Protein AF-A0AB73TXD0-F1 (afdb_monomer_lite)

Secondary structure (DSSP, 8-state):
---EEEEEEESSHHHHHHHHHHTT--TTSEEEEE-TTS-EEEEEES--------EEEEEEESSHHHHHHHHHHTT--TTTEEEEE-TTS-EEEEEE-

Foldseek 3Di:
DWAKDWPDKAQAPVRLVVVCVVVVADAQQWDWFADPNRIITIIGTPDADDDDFDKDWDDKAQARVRLRVVCVVVVDDRNQWHWDADPNRIITIIGGD

Structure (mmCIF, N/CA/C/O backbone):
data_AF-A0AB73TXD0-F1
#
_entry.id   AF-A0AB73TXD0-F1
#
loop_
_atom_site.group_PDB
_atom_site.id
_atom_site.type_symbol
_atom_site.label_atom_id
_atom_site.label_alt_id
_atom_site.label_comp_id
_atom_site.label_asym_id
_atom_site.label_entity_id
_atom_site.label_seq_id
_atom_site.pdbx_PDB_ins_code
_atom_site.Cartn_x
_atom_site.Cartn_y
_atom_site.Cartn_z
_atom_site.occupancy
_atom_site.B_iso_or_equiv
_atom_site.auth_seq_id
_atom_site.auth_comp_id
_atom_site.auth_asym_id
_atom_site.auth_atom_id
_atom_site.pdbx_PDB_model_num
ATOM 1 N N . MET A 1 1 ? -1.413 -10.965 16.861 1.00 46.31 1 MET A N 1
ATOM 2 C CA . MET A 1 1 ? -0.502 -9.868 16.486 1.00 46.31 1 MET A CA 1
ATOM 3 C C . MET A 1 1 ? -1.027 -9.339 15.175 1.00 46.31 1 MET A C 1
ATOM 5 O O . MET A 1 1 ? -1.143 -10.132 14.255 1.00 46.31 1 MET A O 1
ATOM 9 N N . SER A 1 2 ? -1.475 -8.088 15.131 1.00 55.66 2 SER A N 1
ATOM 10 C CA . SER A 1 2 ? -1.898 -7.476 13.874 1.00 55.66 2 SER A CA 1
ATOM 11 C C . SER A 1 2 ? -0.633 -7.136 13.100 1.00 55.66 2 SER A C 1
ATOM 13 O O . SER A 1 2 ? 0.193 -6.371 13.592 1.00 55.66 2 SER A O 1
ATOM 15 N N . ASN A 1 3 ? -0.432 -7.776 11.959 1.00 79.69 3 ASN A N 1
ATOM 16 C CA . ASN A 1 3 ? 0.738 -7.559 11.129 1.00 79.69 3 ASN A CA 1
ATOM 17 C C . ASN A 1 3 ? 0.310 -7.369 9.683 1.00 79.69 3 ASN A C 1
ATOM 19 O O . ASN A 1 3 ? -0.725 -7.868 9.239 1.00 79.69 3 ASN A O 1
ATOM 23 N N . TRP A 1 4 ? 1.159 -6.663 8.957 1.00 87.12 4 TRP A N 1
ATOM 24 C CA . TRP A 1 4 ? 1.086 -6.614 7.514 1.00 87.12 4 TRP A CA 1
ATOM 25 C C . TRP A 1 4 ? 1.458 -7.977 6.930 1.00 87.12 4 TRP A C 1
ATOM 27 O O . TRP A 1 4 ? 2.423 -8.614 7.368 1.00 87.12 4 TRP A O 1
ATOM 37 N N . GLN A 1 5 ? 0.686 -8.418 5.944 1.00 88.81 5 GLN A N 1
ATOM 38 C CA . GLN A 1 5 ? 0.924 -9.633 5.183 1.00 88.81 5 GLN A CA 1
ATOM 39 C C . GLN A 1 5 ? 1.232 -9.274 3.730 1.00 88.81 5 GLN A C 1
ATOM 41 O O . GLN A 1 5 ? 0.482 -8.535 3.098 1.00 88.81 5 GLN A O 1
ATOM 46 N N . TRP A 1 6 ? 2.319 -9.837 3.197 1.00 91.44 6 TRP A N 1
ATOM 47 C CA . TRP A 1 6 ? 2.609 -9.800 1.766 1.00 91.44 6 TRP A CA 1
ATOM 48 C C . TRP A 1 6 ? 1.611 -10.662 0.993 1.00 91.44 6 TRP A C 1
ATOM 50 O O . TRP A 1 6 ? 1.448 -11.844 1.308 1.00 91.44 6 TRP A O 1
ATOM 60 N N . MET A 1 7 ? 0.982 -10.082 -0.026 1.00 91.56 7 MET A N 1
ATOM 61 C CA . MET A 1 7 ? -0.003 -10.758 -0.874 1.00 91.56 7 MET A CA 1
ATOM 62 C C . MET A 1 7 ? 0.535 -11.121 -2.257 1.00 91.56 7 MET A C 1
ATOM 64 O O . MET A 1 7 ? -0.056 -11.965 -2.927 1.00 91.56 7 MET A O 1
ATOM 68 N N . GLY A 1 8 ? 1.672 -10.554 -2.662 1.00 91.81 8 GLY A N 1
ATOM 69 C CA . GLY A 1 8 ? 2.313 -10.863 -3.936 1.00 91.81 8 GLY A CA 1
ATOM 70 C C . GLY A 1 8 ? 2.515 -9.647 -4.832 1.00 91.81 8 GLY A C 1
ATOM 71 O O . GLY A 1 8 ? 2.115 -8.527 -4.514 1.00 91.81 8 GLY A O 1
ATOM 72 N N . ASN A 1 9 ? 3.154 -9.915 -5.971 1.00 93.06 9 ASN A N 1
ATOM 73 C CA . ASN A 1 9 ? 3.269 -8.970 -7.073 1.00 93.06 9 ASN A CA 1
ATOM 74 C C . ASN A 1 9 ? 2.075 -9.128 -8.014 1.00 93.06 9 ASN A C 1
ATOM 76 O O . ASN A 1 9 ? 1.659 -10.243 -8.333 1.00 93.06 9 ASN A O 1
ATOM 80 N N . HIS A 1 10 ? 1.598 -8.003 -8.515 1.00 92.94 10 HIS A N 1
ATOM 81 C CA . HIS A 1 10 ? 0.507 -7.876 -9.463 1.00 92.94 10 HIS A CA 1
ATOM 82 C C . HIS A 1 10 ? 1.013 -7.207 -10.741 1.00 92.94 10 HIS A C 1
ATOM 84 O O . HIS A 1 10 ? 2.018 -6.493 -10.727 1.00 92.94 10 HIS A O 1
ATOM 90 N N . ALA A 1 11 ? 0.342 -7.471 -11.862 1.00 91.38 11 ALA A N 1
ATOM 91 C CA . ALA A 1 11 ? 0.784 -6.991 -13.171 1.00 91.38 11 ALA A CA 1
ATOM 92 C C . ALA A 1 11 ? 0.756 -5.459 -13.272 1.00 91.38 11 ALA A C 1
ATOM 94 O O . ALA A 1 11 ? 1.548 -4.884 -14.010 1.00 91.38 11 ALA A O 1
ATOM 95 N N . ASP A 1 12 ? -0.149 -4.828 -12.527 1.00 89.38 12 ASP A N 1
ATOM 96 C CA . ASP A 1 12 ? -0.382 -3.391 -12.510 1.00 89.38 12 ASP A CA 1
ATOM 97 C C . ASP A 1 12 ? -1.136 -2.973 -11.229 1.00 89.38 12 ASP A C 1
ATOM 99 O O . ASP A 1 12 ? -1.533 -3.803 -10.404 1.00 89.38 12 ASP A O 1
ATOM 103 N N . ALA A 1 13 ? -1.340 -1.665 -11.053 1.00 85.44 13 ALA A N 1
ATOM 104 C CA . ALA A 1 13 ? -2.080 -1.135 -9.908 1.00 85.44 13 ALA A CA 1
ATOM 105 C C . ALA A 1 13 ? -3.555 -1.593 -9.865 1.00 85.44 13 ALA A C 1
ATOM 107 O O . ALA A 1 13 ? -4.005 -1.975 -8.782 1.00 85.44 13 ALA A O 1
ATOM 108 N N . PRO A 1 14 ? -4.318 -1.615 -10.981 1.00 90.25 14 PRO A N 1
ATOM 109 C CA . PRO A 1 14 ? -5.684 -2.142 -10.982 1.00 90.25 14 PRO A CA 1
ATOM 110 C C . PRO A 1 14 ? -5.801 -3.577 -10.455 1.00 90.25 14 PRO A C 1
ATOM 112 O O . PRO A 1 14 ? -6.637 -3.834 -9.592 1.00 90.25 14 PRO A O 1
ATOM 115 N N . SER A 1 15 ? -4.941 -4.497 -10.898 1.00 93.44 15 SER A N 1
ATOM 116 C CA . SER A 1 15 ? -4.975 -5.894 -10.445 1.00 93.44 15 SER A CA 1
ATOM 117 C C . SER A 1 15 ? -4.595 -6.056 -8.968 1.00 93.44 15 SER A C 1
ATOM 119 O O . SER A 1 15 ? -5.166 -6.905 -8.280 1.00 93.44 15 SER A O 1
ATOM 121 N N . ALA A 1 16 ? -3.698 -5.216 -8.440 1.00 91.50 16 ALA A N 1
ATOM 122 C CA . ALA A 1 16 ? -3.419 -5.164 -7.002 1.00 91.50 16 ALA A CA 1
ATOM 123 C C . ALA A 1 16 ? -4.631 -4.651 -6.199 1.00 91.50 16 ALA A C 1
ATOM 125 O O . ALA A 1 16 ? -4.956 -5.189 -5.139 1.00 91.50 16 ALA A O 1
ATOM 126 N N . VAL A 1 17 ? -5.333 -3.633 -6.709 1.00 89.12 17 VAL A N 1
ATOM 127 C CA . VAL A 1 17 ? -6.552 -3.092 -6.083 1.00 89.12 17 VAL A CA 1
ATOM 128 C C . VAL A 1 17 ? -7.681 -4.124 -6.085 1.00 89.12 17 VAL A C 1
ATOM 130 O O . VAL A 1 17 ? -8.378 -4.273 -5.082 1.00 89.12 17 VAL A O 1
ATOM 133 N N . GLU A 1 18 ? -7.857 -4.878 -7.171 1.00 93.50 18 GLU A N 1
ATOM 134 C CA . GLU A 1 18 ? -8.826 -5.976 -7.220 1.00 93.50 18 GLU A CA 1
ATOM 135 C C . GLU A 1 18 ? -8.533 -7.048 -6.164 1.00 93.50 18 GLU A C 1
ATOM 137 O O . GLU A 1 18 ? -9.450 -7.468 -5.456 1.00 93.50 18 GLU A O 1
ATOM 142 N N . ALA A 1 19 ? -7.268 -7.444 -5.997 1.00 93.19 19 ALA A N 1
ATOM 143 C CA . ALA A 1 19 ? -6.869 -8.409 -4.975 1.00 93.19 19 ALA A CA 1
ATOM 144 C C . ALA A 1 19 ? -7.117 -7.891 -3.546 1.00 93.19 19 ALA A C 1
ATOM 146 O O . ALA A 1 19 ? -7.631 -8.626 -2.702 1.00 93.19 19 ALA A O 1
ATOM 147 N N . ALA A 1 20 ? -6.829 -6.613 -3.284 1.00 90.06 20 ALA A N 1
ATOM 148 C CA . ALA A 1 20 ? -7.141 -5.968 -2.009 1.00 90.06 20 ALA A CA 1
ATOM 149 C C . ALA A 1 20 ? -8.650 -5.960 -1.709 1.00 90.06 20 ALA A C 1
ATOM 151 O O . ALA A 1 20 ? -9.076 -6.287 -0.601 1.00 90.06 20 ALA A O 1
ATOM 152 N N . ASN A 1 21 ? -9.477 -5.643 -2.710 1.00 89.81 21 ASN A N 1
ATOM 153 C CA . ASN A 1 21 ? -10.933 -5.663 -2.571 1.00 89.81 21 ASN A CA 1
ATOM 154 C C . ASN A 1 21 ? -11.460 -7.079 -2.298 1.00 89.81 21 ASN A C 1
ATOM 156 O O . ASN A 1 21 ? -12.344 -7.256 -1.463 1.00 89.81 21 ASN A O 1
ATOM 160 N N . GLN A 1 22 ? -10.906 -8.096 -2.965 1.00 91.19 22 GLN A N 1
ATOM 161 C CA . GLN A 1 22 ? -11.257 -9.501 -2.719 1.00 91.19 22 GLN A CA 1
ATOM 162 C C . GLN A 1 22 ? -10.880 -9.958 -1.305 1.00 91.19 22 GLN A C 1
ATOM 164 O O . GLN A 1 22 ? -11.588 -10.775 -0.720 1.00 91.19 22 GLN A O 1
ATOM 169 N N . ALA A 1 23 ? -9.807 -9.402 -0.736 1.00 87.56 23 ALA A N 1
ATOM 170 C CA . ALA A 1 23 ? -9.427 -9.615 0.658 1.00 87.56 23 ALA A CA 1
ATOM 171 C C . ALA A 1 23 ? -10.311 -8.842 1.661 1.00 87.56 23 ALA A C 1
ATOM 173 O O . ALA A 1 23 ? -10.174 -9.035 2.868 1.00 87.56 23 ALA A O 1
ATOM 174 N N . GLY A 1 24 ? -11.234 -7.998 1.182 1.00 86.00 24 GLY A N 1
ATOM 175 C CA . GLY A 1 24 ? -12.138 -7.206 2.015 1.00 86.00 24 GLY A CA 1
ATOM 176 C C . GLY A 1 24 ? -11.478 -5.993 2.672 1.00 86.00 24 GLY A C 1
ATOM 177 O O . GLY A 1 24 ? -11.985 -5.518 3.687 1.00 86.00 24 GLY A O 1
ATOM 178 N N . CYS A 1 25 ? -10.360 -5.505 2.125 1.00 83.69 25 CYS A N 1
ATOM 179 C CA . CYS A 1 25 ? -9.597 -4.406 2.709 1.00 83.69 25 CYS A CA 1
ATOM 180 C C . CYS A 1 25 ? -10.326 -3.056 2.608 1.00 83.69 25 CYS A C 1
ATOM 182 O O . CYS A 1 25 ? -10.860 -2.675 1.565 1.00 83.69 25 CYS A O 1
ATOM 184 N N . GLY A 1 26 ? -10.282 -2.294 3.695 1.00 77.75 26 GLY A N 1
ATOM 185 C CA . GLY A 1 26 ? -10.683 -0.899 3.783 1.00 77.75 26 GLY A CA 1
ATOM 186 C C . GLY A 1 26 ? -9.543 0.090 3.508 1.00 77.75 26 GLY A C 1
ATOM 187 O O . GLY A 1 26 ? -8.375 -0.252 3.312 1.00 77.75 26 GLY A O 1
ATOM 188 N N . ALA A 1 27 ? -9.884 1.381 3.516 1.00 74.19 27 ALA A N 1
ATOM 189 C CA . ALA A 1 27 ? -8.912 2.454 3.325 1.00 74.19 27 ALA A CA 1
ATOM 190 C C . ALA A 1 27 ? -7.890 2.511 4.480 1.00 74.19 27 ALA A C 1
ATOM 192 O O . ALA A 1 27 ? -8.259 2.700 5.644 1.00 74.19 27 ALA A O 1
ATOM 193 N N . GLY A 1 28 ? -6.601 2.424 4.139 1.00 78.19 28 GLY A N 1
ATOM 194 C CA . GLY A 1 28 ? -5.502 2.351 5.113 1.00 78.19 28 GLY A CA 1
ATOM 195 C C . GLY A 1 28 ? -5.238 0.948 5.657 1.00 78.19 28 GLY A C 1
ATOM 196 O O . GLY A 1 28 ? -4.616 0.784 6.700 1.00 78.19 28 GLY A O 1
ATOM 197 N N . GLU A 1 29 ? -5.726 -0.074 4.963 1.00 84.50 29 GLU A N 1
ATOM 198 C CA . GLU A 1 29 ? -5.391 -1.474 5.241 1.00 84.50 29 GLU A CA 1
ATOM 199 C C . GLU A 1 29 ? -4.499 -2.060 4.150 1.00 84.50 29 GLU A C 1
ATOM 201 O O . GLU A 1 29 ? -4.250 -3.257 4.136 1.00 84.50 29 GLU A O 1
ATOM 206 N N . VAL A 1 30 ? -4.018 -1.223 3.229 1.00 87.38 30 VAL A N 1
ATOM 207 C CA . VAL A 1 30 ? -3.203 -1.632 2.088 1.00 87.38 30 VAL A CA 1
ATOM 208 C C . VAL A 1 30 ? -2.003 -0.722 1.883 1.00 87.38 30 VAL A C 1
ATOM 210 O O . VAL A 1 30 ? -2.109 0.500 2.015 1.00 87.38 30 VAL A O 1
ATOM 213 N N . VAL A 1 31 ? -0.880 -1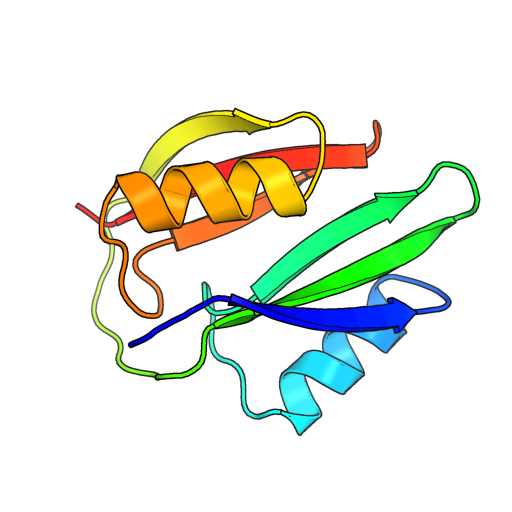.341 1.521 1.00 88.38 31 VAL A N 1
ATOM 214 C CA . VAL A 1 31 ? 0.331 -0.685 1.019 1.00 88.38 31 VAL A CA 1
ATOM 215 C C . VAL A 1 31 ? 0.613 -1.212 -0.376 1.00 88.38 31 VAL A C 1
ATOM 217 O O . VAL A 1 31 ? 0.563 -2.422 -0.606 1.00 88.38 31 VAL A O 1
ATOM 220 N N . PHE A 1 32 ? 0.949 -0.295 -1.277 1.00 88.25 32 PHE A N 1
ATOM 221 C CA . PHE A 1 32 ? 1.367 -0.608 -2.634 1.00 88.25 32 PHE A CA 1
ATOM 222 C C . PHE A 1 32 ? 2.773 -0.068 -2.879 1.00 88.25 32 PHE A C 1
ATOM 224 O O . PHE A 1 32 ? 3.101 1.025 -2.420 1.00 88.25 32 PHE A O 1
ATOM 231 N N . GLU A 1 33 ? 3.564 -0.810 -3.641 1.00 88.75 33 GLU A N 1
ATOM 232 C CA . GLU A 1 33 ? 4.862 -0.383 -4.168 1.00 88.75 33 GLU A CA 1
ATOM 233 C C . GLU A 1 33 ? 4.872 -0.606 -5.675 1.00 88.75 33 GLU A C 1
ATOM 235 O O . GLU A 1 33 ? 4.480 -1.677 -6.137 1.00 88.75 33 GLU A O 1
ATOM 240 N N . VAL A 1 34 ? 5.304 0.398 -6.437 1.00 87.19 34 VAL A N 1
ATOM 241 C CA . VAL A 1 34 ? 5.446 0.289 -7.893 1.00 87.19 34 VAL A CA 1
ATOM 242 C C . VAL A 1 34 ? 6.901 -0.015 -8.208 1.00 87.19 34 VAL A C 1
ATOM 244 O O . VAL A 1 34 ? 7.789 0.738 -7.825 1.00 87.19 34 VAL A O 1
ATOM 247 N N . ASN A 1 35 ? 7.132 -1.102 -8.932 1.00 80.88 35 ASN A N 1
ATOM 248 C CA . ASN A 1 35 ? 8.457 -1.482 -9.401 1.00 80.88 35 ASN A CA 1
ATOM 249 C C . ASN A 1 35 ? 8.743 -0.850 -10.773 1.00 80.88 35 ASN A C 1
ATOM 251 O O . ASN A 1 35 ? 7.824 -0.607 -11.557 1.00 80.88 35 ASN A O 1
ATOM 255 N N . ASP A 1 36 ? 10.023 -0.695 -11.122 1.00 79.75 36 ASP A N 1
ATOM 256 C CA . ASP A 1 36 ? 10.485 -0.087 -12.388 1.00 79.75 36 ASP A CA 1
ATOM 257 C C . ASP A 1 36 ? 9.940 -0.761 -13.665 1.00 79.75 36 ASP A C 1
ATOM 259 O O . ASP A 1 36 ? 9.947 -0.180 -14.749 1.00 79.75 36 ASP A O 1
ATOM 263 N N . ASN A 1 37 ? 9.462 -2.001 -13.557 1.00 79.56 37 ASN A N 1
ATOM 264 C CA . ASN A 1 37 ? 8.868 -2.771 -14.651 1.00 79.56 37 ASN A CA 1
ATOM 265 C C . ASN A 1 37 ? 7.331 -2.651 -14.734 1.00 79.56 37 ASN A C 1
ATOM 267 O O . ASN A 1 37 ? 6.713 -3.381 -15.507 1.00 79.56 37 ASN A O 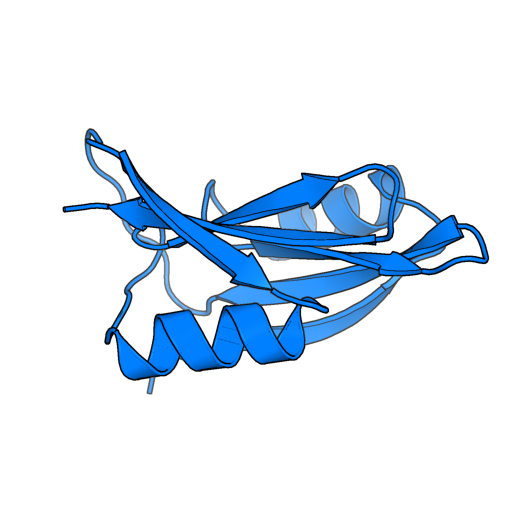1
ATOM 271 N N . GLY A 1 38 ? 6.716 -1.780 -13.929 1.00 78.81 38 GLY A N 1
ATOM 272 C CA . GLY A 1 38 ? 5.268 -1.565 -13.876 1.00 78.81 38 GLY A CA 1
ATOM 273 C C . GLY A 1 38 ? 4.494 -2.558 -13.003 1.00 78.81 38 GLY A C 1
ATOM 274 O O . GLY A 1 38 ? 3.291 -2.379 -12.824 1.00 78.81 38 GLY A O 1
ATOM 275 N N . THR A 1 39 ? 5.155 -3.570 -12.426 1.00 88.56 39 THR A N 1
ATOM 276 C CA . THR A 1 39 ? 4.50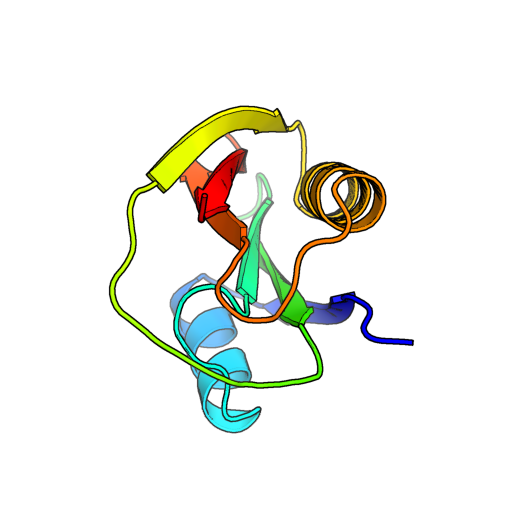4 -4.487 -11.476 1.00 88.56 39 THR A CA 1
ATOM 277 C C . THR A 1 39 ? 4.276 -3.814 -10.1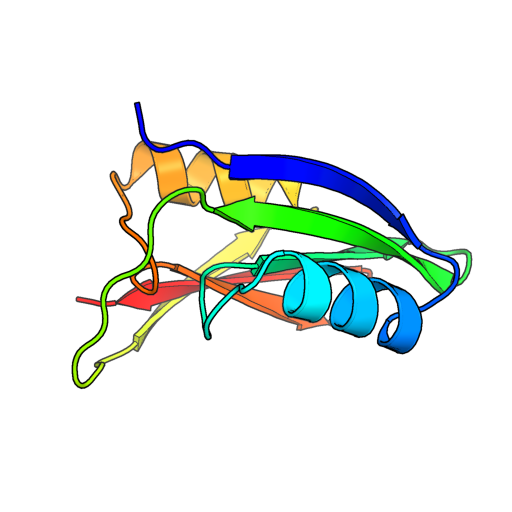28 1.00 88.56 39 THR A C 1
ATOM 279 O O . THR A 1 39 ? 5.072 -2.977 -9.696 1.00 88.56 39 THR A O 1
ATOM 282 N N . VAL A 1 40 ? 3.207 -4.206 -9.437 1.00 90.56 40 VAL A N 1
ATOM 283 C CA . VAL A 1 40 ? 2.813 -3.618 -8.152 1.00 90.56 40 VAL A CA 1
ATOM 284 C C . VAL A 1 40 ? 2.848 -4.660 -7.047 1.00 90.56 40 VAL A C 1
ATOM 286 O O . VAL A 1 40 ? 2.185 -5.689 -7.142 1.00 90.56 40 VAL A O 1
ATOM 289 N N . GLY A 1 41 ? 3.601 -4.392 -5.988 1.00 89.62 41 GLY A N 1
ATOM 290 C CA . GLY A 1 41 ? 3.571 -5.191 -4.770 1.00 89.62 41 GLY A CA 1
ATOM 291 C C . GLY A 1 41 ? 2.403 -4.813 -3.864 1.00 89.62 41 GLY A C 1
ATOM 292 O O . GLY A 1 41 ? 2.104 -3.628 -3.735 1.00 89.62 41 GLY A O 1
ATOM 293 N N . LEU A 1 42 ? 1.762 -5.796 -3.220 1.00 90.12 42 LEU A N 1
ATOM 294 C CA . LEU A 1 42 ? 0.634 -5.596 -2.303 1.00 90.12 42 LEU A CA 1
ATOM 295 C C . LEU A 1 42 ? 0.919 -6.134 -0.893 1.00 90.12 42 LEU A C 1
ATOM 297 O O . LEU A 1 42 ? 1.129 -7.334 -0.707 1.00 90.12 42 LEU A O 1
ATOM 301 N N . TYR A 1 43 ? 0.813 -5.269 0.117 1.00 89.94 43 TYR A N 1
ATOM 302 C CA . TYR A 1 43 ? 0.733 -5.664 1.528 1.00 89.94 43 TYR A CA 1
ATOM 303 C C . TYR A 1 43 ? -0.629 -5.296 2.114 1.00 89.94 43 TYR A C 1
ATOM 305 O O . TYR A 1 43 ? -1.099 -4.181 1.898 1.00 89.94 43 TYR A O 1
ATOM 313 N N . ILE A 1 44 ? -1.234 -6.197 2.894 1.00 88.31 44 ILE A N 1
ATOM 314 C CA . ILE A 1 44 ? -2.525 -5.971 3.567 1.00 88.31 44 ILE A CA 1
ATOM 315 C C . ILE A 1 44 ? -2.384 -6.004 5.089 1.00 88.31 44 ILE A C 1
ATOM 317 O O . ILE A 1 44 ? -1.602 -6.792 5.623 1.00 88.31 44 ILE A O 1
ATOM 321 N N . TYR A 1 45 ? -3.150 -5.180 5.797 1.00 83.75 45 TYR A N 1
ATOM 322 C CA . TYR A 1 45 ? -3.249 -5.205 7.251 1.00 83.75 45 TYR A CA 1
ATOM 323 C C . TYR A 1 45 ? -4.394 -6.118 7.681 1.00 83.75 45 TYR A C 1
ATOM 325 O O . TYR A 1 45 ? -5.540 -5.944 7.272 1.00 83.75 45 TYR A O 1
ATOM 333 N N . LEU A 1 46 ? -4.096 -7.086 8.543 1.00 76.31 46 LEU A N 1
ATOM 334 C CA . LEU A 1 46 ? -5.087 -8.036 9.038 1.00 76.31 46 LEU A CA 1
ATOM 335 C C . LEU A 1 46 ? -5.720 -7.528 10.339 1.00 76.31 46 LEU A C 1
ATOM 337 O O . LEU A 1 46 ? -5.165 -7.742 11.417 1.00 76.31 46 LEU A O 1
ATOM 341 N N . ASN A 1 47 ? -6.849 -6.826 10.204 1.00 67.94 47 ASN A N 1
ATOM 342 C CA . ASN A 1 47 ? -7.875 -6.422 11.191 1.00 67.94 47 ASN A CA 1
ATOM 343 C C . ASN A 1 47 ? -8.496 -5.116 10.666 1.00 67.94 47 ASN A C 1
ATOM 345 O O . ASN A 1 47 ? -7.741 -4.313 10.145 1.00 67.94 47 ASN A O 1
ATOM 349 N N . ALA A 1 48 ? -9.810 -4.882 10.785 1.00 61.75 48 ALA A N 1
ATOM 350 C CA . ALA A 1 48 ? -10.478 -3.721 10.168 1.00 61.75 48 ALA A CA 1
ATOM 351 C C . ALA A 1 48 ? -11.414 -2.980 11.137 1.00 61.75 48 ALA A C 1
ATOM 353 O O . ALA A 1 48 ? -12.373 -3.582 11.618 1.00 61.75 48 ALA A O 1
ATOM 354 N N . VAL A 1 49 ? -11.174 -1.686 11.420 1.00 55.66 49 VAL A N 1
ATOM 355 C CA . VAL A 1 49 ? -12.115 -0.794 12.148 1.00 55.66 49 VAL A CA 1
ATOM 356 C C . VAL A 1 49 ? -11.866 0.688 11.798 1.00 55.66 49 VAL A C 1
ATOM 358 O O . VAL A 1 49 ? -10.725 1.130 11.709 1.00 55.66 49 VAL A O 1
ATOM 361 N N . GLY A 1 50 ? -12.933 1.475 11.607 1.00 59.97 50 GLY A N 1
ATOM 362 C CA . GLY A 1 50 ? -12.869 2.882 11.176 1.00 59.97 50 GLY A CA 1
ATOM 363 C C . GLY A 1 50 ? -13.085 3.949 12.261 1.00 59.97 50 GLY A C 1
ATOM 364 O O . GLY A 1 50 ? -13.420 3.635 13.398 1.00 59.97 50 GLY A O 1
ATOM 365 N N . SER A 1 51 ? -12.917 5.223 11.862 1.00 60.09 51 SER A N 1
ATOM 366 C CA . SER A 1 51 ? -13.555 6.483 12.332 1.00 60.09 51 SER A CA 1
ATOM 367 C C . SER A 1 51 ? -12.797 7.694 11.757 1.00 60.09 51 SER A C 1
ATOM 369 O O . SER A 1 51 ? -11.709 7.518 11.220 1.00 60.09 51 SER A O 1
ATOM 371 N N . VAL A 1 52 ? -13.382 8.900 11.830 1.00 68.94 52 VAL A N 1
ATOM 372 C CA . VAL A 1 52 ? -12.934 10.170 11.205 1.00 68.94 52 VAL A CA 1
ATOM 373 C C . VAL A 1 52 ? -11.498 10.564 11.572 1.00 68.94 52 VAL A C 1
ATOM 375 O O . VAL A 1 52 ? -11.112 10.512 12.736 1.00 68.94 52 VAL A O 1
ATOM 378 N N . LYS A 1 53 ? -10.722 10.994 10.563 1.00 67.25 53 LYS A N 1
ATOM 379 C CA . LYS A 1 53 ? -9.255 10.957 10.593 1.00 67.25 53 LYS A CA 1
ATOM 380 C C . LYS A 1 53 ? -8.588 12.320 10.449 1.00 67.25 53 LYS A C 1
ATOM 382 O O . LYS A 1 53 ? -8.916 13.078 9.539 1.00 67.25 53 LYS A O 1
ATOM 387 N N . LYS A 1 54 ? -7.598 12.597 11.304 1.00 80.75 54 LYS A N 1
ATOM 388 C CA . LYS A 1 54 ? -6.583 13.632 11.071 1.00 80.75 54 LYS A CA 1
ATOM 389 C C . LYS A 1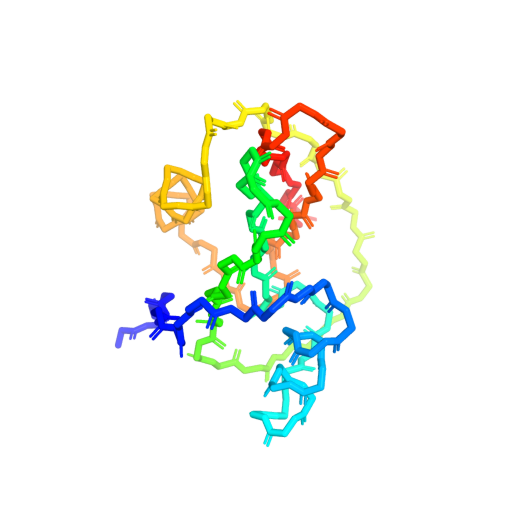 54 ? -5.268 12.950 10.729 1.00 80.75 54 LYS A C 1
ATOM 391 O O . LYS A 1 54 ? -4.732 12.184 11.522 1.00 80.75 54 LYS A O 1
ATOM 396 N N . TRP A 1 55 ? -4.768 13.239 9.537 1.00 84.62 55 TRP A N 1
ATOM 397 C CA . TRP A 1 55 ? -3.572 12.604 9.005 1.00 84.62 55 TRP A CA 1
ATOM 398 C C . TRP A 1 55 ? -2.326 13.411 9.341 1.00 84.62 55 TRP A C 1
ATOM 400 O O . TRP A 1 55 ? -2.279 14.626 9.144 1.00 84.62 55 TRP A O 1
ATOM 410 N N . ARG A 1 56 ? -1.292 12.717 9.806 1.00 89.00 56 ARG A N 1
ATOM 411 C CA . ARG A 1 56 ? 0.058 13.242 9.979 1.00 89.00 56 ARG A CA 1
ATOM 412 C C . ARG A 1 56 ? 0.987 12.555 8.987 1.00 89.00 56 ARG A C 1
ATOM 414 O O . ARG A 1 56 ? 1.108 11.337 9.007 1.00 89.00 56 ARG A O 1
ATOM 421 N N . TRP A 1 57 ? 1.682 13.340 8.170 1.00 91.19 57 TRP A N 1
ATOM 422 C CA . TRP A 1 57 ? 2.772 12.836 7.336 1.00 91.19 57 TRP A CA 1
ATOM 423 C C . TRP A 1 57 ? 3.942 12.360 8.199 1.00 91.19 57 TRP A C 1
ATOM 425 O O . TRP A 1 57 ? 4.374 13.085 9.102 1.00 91.19 57 TRP A O 1
ATOM 435 N N . MET A 1 58 ? 4.449 11.163 7.918 1.00 91.44 58 MET A N 1
ATOM 436 C CA . MET A 1 58 ? 5.596 10.582 8.617 1.00 91.44 58 MET A CA 1
ATOM 437 C C . MET A 1 58 ? 6.868 10.567 7.774 1.00 91.44 58 MET A C 1
ATOM 439 O O . MET A 1 58 ? 7.951 10.611 8.350 1.00 91.44 58 MET A O 1
ATOM 443 N N . GLY A 1 59 ? 6.755 10.562 6.445 1.00 92.00 59 GLY A N 1
ATOM 444 C CA . GLY A 1 59 ? 7.908 10.575 5.549 1.00 92.00 59 GLY A CA 1
ATOM 445 C C . GLY A 1 59 ? 7.732 9.671 4.334 1.00 92.00 59 GLY A C 1
ATOM 446 O O . GLY A 1 59 ? 6.751 8.937 4.221 1.00 92.00 59 GLY A O 1
ATOM 447 N N . ASN A 1 60 ? 8.712 9.747 3.432 1.00 91.94 60 ASN A N 1
ATOM 448 C CA . ASN A 1 60 ? 8.866 8.801 2.333 1.00 91.94 60 ASN A CA 1
ATOM 449 C C . ASN A 1 60 ? 9.713 7.617 2.797 1.00 91.94 60 ASN A C 1
ATOM 451 O O . ASN A 1 60 ? 10.698 7.790 3.516 1.00 91.94 60 ASN A O 1
ATOM 455 N N . HIS A 1 61 ? 9.354 6.443 2.310 1.00 89.81 61 HIS A N 1
ATOM 456 C CA . HIS A 1 61 ? 10.052 5.184 2.481 1.00 89.81 61 HIS A CA 1
ATOM 457 C C . HIS A 1 61 ? 10.483 4.671 1.107 1.00 89.81 61 HIS A C 1
ATOM 459 O O . HIS A 1 61 ? 9.853 4.988 0.096 1.00 89.81 61 HIS A O 1
ATOM 465 N N . ALA A 1 62 ? 11.587 3.928 1.060 1.00 87.81 62 ALA A N 1
ATOM 466 C CA . ALA A 1 62 ? 12.157 3.467 -0.203 1.00 87.81 62 ALA A CA 1
ATOM 467 C C . ALA A 1 62 ? 11.232 2.478 -0.927 1.00 87.81 62 ALA A C 1
ATOM 469 O O . ALA A 1 62 ? 11.215 2.461 -2.150 1.00 87.81 62 ALA A O 1
ATOM 470 N N . ASP A 1 63 ? 10.457 1.713 -0.161 1.00 87.25 63 ASP A N 1
ATOM 471 C CA . ASP A 1 63 ? 9.659 0.582 -0.624 1.00 87.25 63 ASP A CA 1
ATOM 472 C C . ASP A 1 63 ? 8.498 0.303 0.360 1.00 87.25 63 ASP A C 1
ATOM 474 O O . ASP A 1 63 ? 8.428 0.887 1.452 1.00 87.25 63 ASP A O 1
ATOM 478 N N . ALA A 1 64 ? 7.559 -0.574 -0.011 1.00 88.94 64 ALA A N 1
ATOM 479 C CA . ALA A 1 64 ? 6.445 -0.938 0.872 1.00 88.94 64 ALA A CA 1
ATOM 480 C C . ALA A 1 64 ? 6.895 -1.657 2.161 1.00 88.94 64 ALA A C 1
ATOM 482 O O . ALA A 1 64 ? 6.359 -1.322 3.224 1.00 88.94 64 ALA A O 1
ATOM 483 N N . PRO A 1 65 ? 7.866 -2.597 2.138 1.00 89.19 65 PRO A N 1
ATOM 484 C CA . PRO A 1 65 ? 8.371 -3.255 3.343 1.00 89.19 65 PRO A CA 1
ATOM 485 C C . PRO A 1 65 ? 8.892 -2.294 4.419 1.00 89.19 65 PRO A C 1
ATOM 487 O O . PRO A 1 65 ? 8.543 -2.440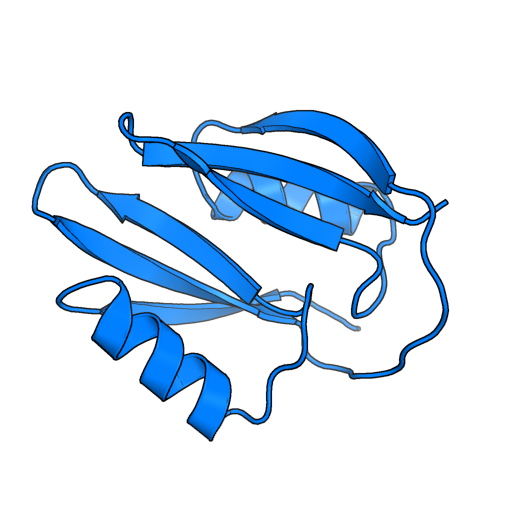 5.592 1.00 89.19 65 PRO A O 1
ATOM 490 N N . SER A 1 66 ? 9.692 -1.293 4.047 1.00 90.88 66 SER A N 1
ATOM 491 C CA . SER A 1 66 ? 10.236 -0.305 4.990 1.00 90.88 66 SER A CA 1
ATOM 492 C C . SER A 1 66 ? 9.147 0.608 5.555 1.00 90.88 66 SER A C 1
ATOM 494 O O . SER A 1 66 ? 9.180 0.985 6.729 1.00 90.88 66 SER A O 1
ATOM 496 N N . ALA A 1 67 ? 8.136 0.923 4.748 1.00 90.38 67 ALA A N 1
ATOM 497 C CA . ALA A 1 67 ? 6.967 1.671 5.185 1.00 90.38 67 ALA A CA 1
ATOM 498 C C . ALA A 1 67 ? 6.109 0.850 6.179 1.00 90.38 67 ALA A C 1
ATOM 500 O O . ALA A 1 67 ? 5.634 1.374 7.194 1.00 90.38 67 ALA A O 1
ATOM 501 N N . VAL A 1 68 ? 5.946 -0.452 5.922 1.00 90.00 68 VAL A N 1
ATOM 502 C CA . VAL A 1 68 ? 5.292 -1.427 6.811 1.00 90.00 68 VAL A CA 1
ATOM 503 C C . VAL A 1 68 ? 6.023 -1.537 8.149 1.00 90.00 68 VAL A C 1
ATOM 505 O O . VAL A 1 68 ? 5.389 -1.501 9.206 1.00 90.00 68 VAL A O 1
ATOM 508 N N . GLU A 1 69 ? 7.353 -1.637 8.127 1.00 90.94 69 GLU A N 1
ATOM 509 C CA . GLU A 1 69 ? 8.169 -1.688 9.340 1.00 90.94 69 GLU A CA 1
ATOM 510 C C . GLU A 1 69 ? 7.961 -0.436 10.202 1.00 90.94 69 GLU A C 1
ATOM 512 O O . GLU A 1 69 ? 7.707 -0.548 11.403 1.00 90.94 69 GLU A O 1
ATOM 517 N N . ALA A 1 70 ? 7.978 0.748 9.588 1.00 91.25 70 ALA A N 1
ATOM 518 C CA . ALA A 1 70 ? 7.781 2.008 10.295 1.00 91.25 70 ALA A CA 1
ATOM 519 C C . ALA A 1 70 ? 6.398 2.114 10.963 1.00 91.25 70 ALA A C 1
ATOM 521 O O . ALA A 1 70 ? 6.307 2.555 12.111 1.00 91.25 70 ALA A O 1
ATOM 522 N N . ALA A 1 71 ? 5.319 1.680 10.302 1.00 89.19 71 ALA A N 1
ATOM 523 C CA . ALA A 1 71 ? 3.995 1.672 10.933 1.00 89.19 71 ALA A CA 1
ATOM 524 C C . ALA A 1 71 ? 3.877 0.627 12.047 1.00 89.19 71 ALA A C 1
ATOM 526 O O . ALA A 1 71 ? 3.265 0.904 13.077 1.00 89.19 71 ALA A O 1
ATOM 527 N N . ASN A 1 72 ? 4.497 -0.548 11.890 1.00 88.38 72 ASN A N 1
ATOM 528 C CA . ASN A 1 72 ? 4.542 -1.546 12.959 1.00 88.38 72 ASN A CA 1
ATOM 529 C C . ASN A 1 72 ? 5.283 -1.006 14.192 1.00 88.38 72 ASN A C 1
ATOM 531 O O . ASN A 1 72 ? 4.794 -1.147 15.311 1.00 88.38 72 ASN A O 1
ATOM 535 N N . GLN A 1 73 ? 6.428 -0.339 14.001 1.00 90.62 73 GLN A N 1
ATOM 536 C CA . GLN A 1 73 ? 7.177 0.307 15.088 1.00 90.62 73 GLN A CA 1
ATOM 537 C C . GLN A 1 73 ? 6.379 1.437 15.755 1.00 90.62 73 GLN A C 1
ATOM 539 O O . GLN A 1 73 ? 6.492 1.646 16.962 1.00 90.62 73 GLN A O 1
ATOM 544 N N . ALA A 1 74 ? 5.548 2.145 14.988 1.00 87.06 74 ALA A N 1
ATOM 545 C CA . ALA A 1 74 ? 4.631 3.155 15.508 1.00 87.06 74 ALA A CA 1
ATOM 546 C C . ALA A 1 74 ? 3.386 2.562 16.203 1.00 87.06 74 ALA A C 1
ATOM 548 O O . ALA A 1 74 ? 2.614 3.319 16.791 1.00 87.06 74 ALA A O 1
ATOM 549 N N . GLY A 1 75 ? 3.204 1.236 16.174 1.00 85.06 75 GLY A N 1
ATOM 550 C CA . GLY A 1 75 ? 2.091 0.539 16.819 1.00 85.06 75 GLY A CA 1
ATOM 551 C C . GLY A 1 75 ? 0.755 0.690 16.093 1.00 85.06 75 GLY A C 1
ATOM 552 O O . GLY A 1 75 ? -0.287 0.617 16.737 1.00 85.06 75 GLY A O 1
ATOM 553 N N . CYS A 1 76 ? 0.777 0.928 14.780 1.00 81.62 76 CYS A N 1
ATOM 554 C CA . CYS A 1 76 ? -0.422 1.282 14.031 1.00 81.62 76 CYS A CA 1
ATOM 555 C C . CYS A 1 76 ? -1.429 0.132 13.887 1.00 81.62 76 CYS A C 1
ATOM 557 O O . CYS A 1 76 ? -1.094 -1.020 13.586 1.00 81.62 76 CYS A O 1
ATOM 559 N N . GLY A 1 77 ? -2.691 0.504 14.065 1.00 78.88 77 GLY A N 1
ATOM 560 C CA . GLY A 1 77 ? -3.900 -0.247 13.788 1.00 78.88 77 GLY A CA 1
ATOM 561 C C . GLY A 1 77 ? -4.386 -0.136 12.342 1.00 78.88 77 GLY A C 1
ATOM 562 O O . GLY A 1 77 ? -3.875 0.628 11.519 1.00 78.88 77 GLY A O 1
ATOM 563 N N . ALA A 1 78 ? -5.461 -0.869 12.067 1.00 77.81 78 ALA A N 1
ATOM 564 C CA . ALA A 1 78 ? -6.216 -0.788 10.826 1.00 77.81 78 ALA A CA 1
ATOM 565 C C . ALA A 1 78 ? -6.660 0.639 10.533 1.00 77.81 78 ALA A C 1
ATOM 567 O O . ALA A 1 78 ? -7.260 1.299 11.384 1.00 77.81 78 ALA A O 1
ATOM 568 N N . GLY A 1 79 ? -6.373 1.137 9.333 1.00 78.38 79 GLY A N 1
ATOM 569 C CA . GLY A 1 79 ? -6.747 2.491 8.965 1.00 78.38 79 GLY A CA 1
ATOM 570 C C . GLY A 1 79 ? -6.016 3.585 9.755 1.00 78.38 79 GLY A C 1
ATOM 571 O O . GLY A 1 79 ? -6.246 4.763 9.471 1.00 78.38 79 GLY A O 1
ATOM 572 N N . GLU A 1 80 ? -5.143 3.246 10.705 1.00 83.19 80 GLU A N 1
ATOM 573 C CA . GLU A 1 80 ? -4.254 4.217 11.331 1.00 83.19 80 GLU A CA 1
ATOM 574 C C . GLU A 1 80 ? -3.042 4.515 10.458 1.00 83.19 80 GLU A C 1
ATOM 576 O O . GLU A 1 80 ? -2.425 5.551 10.646 1.00 83.19 80 GLU A O 1
ATOM 581 N N . ALA A 1 81 ? -2.723 3.667 9.480 1.00 87.06 81 ALA A N 1
ATOM 582 C CA . ALA A 1 81 ? -1.671 3.912 8.505 1.00 87.06 81 ALA A CA 1
ATOM 583 C C . ALA A 1 81 ? -2.253 3.935 7.090 1.00 87.06 81 ALA A C 1
ATOM 585 O O . ALA A 1 81 ? -3.009 3.055 6.704 1.00 87.06 81 ALA A O 1
ATOM 586 N N . VAL A 1 82 ? -1.914 4.949 6.303 1.00 84.00 82 VAL A N 1
ATOM 587 C CA . VAL A 1 82 ? -2.204 5.012 4.867 1.00 84.00 82 VAL A CA 1
ATOM 588 C C . VAL A 1 82 ? -0.907 5.262 4.140 1.00 84.00 82 VAL A C 1
ATOM 590 O O . VAL A 1 82 ? -0.092 6.082 4.569 1.00 84.00 82 VAL A O 1
ATOM 593 N N . TYR A 1 83 ? -0.761 4.589 3.009 1.00 86.38 83 TYR A N 1
ATOM 594 C CA . TYR A 1 83 ? 0.403 4.725 2.167 1.00 86.38 83 TYR A CA 1
ATOM 595 C C . TYR A 1 83 ? 0.024 5.217 0.781 1.00 86.38 83 TYR A C 1
ATOM 597 O O . TYR A 1 83 ? -1.044 4.888 0.265 1.00 86.38 83 TYR A O 1
ATOM 605 N N . ALA A 1 84 ? 0.906 6.011 0.187 1.00 80.81 84 ALA A N 1
ATOM 606 C CA . ALA A 1 84 ? 0.755 6.506 -1.172 1.00 80.81 84 ALA A CA 1
ATOM 607 C C . ALA A 1 84 ? 2.068 6.305 -1.923 1.00 80.81 84 ALA A C 1
ATOM 609 O O . ALA A 1 84 ? 3.100 6.823 -1.503 1.00 80.81 84 ALA A O 1
ATOM 610 N N . ALA A 1 85 ? 2.029 5.557 -3.021 1.00 81.06 85 ALA A N 1
ATOM 611 C CA . ALA A 1 85 ? 3.169 5.447 -3.920 1.00 81.06 85 ALA A CA 1
ATOM 612 C C . ALA A 1 85 ? 3.288 6.717 -4.777 1.00 81.06 85 ALA A C 1
ATOM 614 O O . ALA A 1 85 ? 2.275 7.326 -5.133 1.00 81.06 85 ALA A O 1
ATOM 615 N N . ASN A 1 86 ? 4.516 7.111 -5.112 1.00 76.00 86 ASN A N 1
ATOM 616 C CA . ASN A 1 86 ? 4.773 8.126 -6.134 1.00 76.00 86 ASN A CA 1
ATOM 617 C C . ASN A 1 86 ? 5.358 7.505 -7.409 1.00 76.00 86 ASN A C 1
ATOM 619 O O . ASN A 1 86 ? 5.678 6.318 -7.449 1.00 76.00 86 ASN A O 1
ATOM 623 N N . ASP A 1 87 ? 5.528 8.330 -8.443 1.00 73.12 87 ASP A N 1
ATOM 624 C CA . ASP A 1 87 ? 5.997 7.898 -9.767 1.00 73.12 87 ASP A CA 1
ATOM 625 C C . ASP A 1 87 ? 7.410 7.283 -9.762 1.00 73.12 87 ASP A C 1
ATOM 627 O O . ASP A 1 87 ? 7.804 6.644 -10.732 1.00 73.12 87 ASP A O 1
ATOM 631 N N . ALA A 1 88 ? 8.177 7.471 -8.683 1.00 76.94 88 ALA A N 1
ATOM 632 C CA . ALA A 1 88 ? 9.517 6.915 -8.508 1.00 76.94 88 ALA A CA 1
ATOM 633 C C . ALA A 1 88 ? 9.526 5.598 -7.705 1.00 76.94 88 ALA A C 1
ATOM 635 O O . ALA A 1 88 ? 10.589 5.169 -7.267 1.00 76.94 88 ALA A O 1
ATOM 636 N N . GLY A 1 89 ? 8.360 4.998 -7.432 1.00 74.94 89 GLY A N 1
ATOM 637 C CA . GLY A 1 89 ? 8.230 3.728 -6.703 1.00 74.94 89 GLY A CA 1
ATOM 638 C C . GLY A 1 89 ? 8.317 3.843 -5.178 1.00 74.94 89 GLY A C 1
ATOM 639 O O . GLY A 1 89 ? 7.899 2.934 -4.466 1.00 74.94 89 GLY A O 1
ATOM 640 N N . THR A 1 90 ? 8.772 4.985 -4.656 1.00 85.88 90 THR A N 1
ATOM 641 C CA . THR A 1 90 ? 8.840 5.221 -3.206 1.00 85.88 90 THR A CA 1
ATOM 642 C C . THR A 1 90 ? 7.450 5.324 -2.581 1.00 85.88 90 THR A C 1
ATOM 644 O O . THR A 1 90 ? 6.496 5.812 -3.198 1.00 85.88 90 THR A O 1
ATOM 647 N N . VAL A 1 91 ? 7.350 4.904 -1.320 1.00 89.12 91 VAL A N 1
ATOM 648 C CA . VAL A 1 91 ? 6.091 4.796 -0.582 1.00 89.12 91 VAL A CA 1
ATOM 649 C C . VAL A 1 91 ? 6.035 5.847 0.521 1.00 89.12 91 VAL A C 1
ATOM 651 O O . VAL A 1 91 ? 6.811 5.838 1.470 1.00 89.12 91 VAL A O 1
ATOM 654 N N . GLY A 1 92 ? 5.090 6.770 0.428 1.00 89.44 92 GLY A N 1
ATOM 655 C CA . GLY A 1 92 ? 4.796 7.728 1.483 1.00 89.44 92 GLY A CA 1
ATOM 656 C C . GLY A 1 92 ? 3.967 7.133 2.613 1.00 89.44 92 GLY A C 1
ATOM 657 O O . GLY A 1 92 ? 3.031 6.400 2.323 1.00 89.44 92 GLY A O 1
ATOM 658 N N . LEU A 1 93 ? 4.245 7.491 3.874 1.00 90.81 93 LEU A N 1
ATOM 659 C CA . LEU A 1 93 ? 3.476 7.059 5.051 1.00 90.81 93 LEU A CA 1
ATOM 660 C C . LEU A 1 93 ? 2.745 8.224 5.737 1.00 90.81 93 LEU A C 1
ATOM 662 O O . LEU A 1 93 ? 3.360 9.174 6.228 1.00 90.81 93 LEU A O 1
ATOM 666 N N . TYR A 1 94 ? 1.424 8.103 5.860 1.00 89.81 94 TYR A N 1
ATOM 667 C CA . TYR A 1 94 ? 0.574 8.948 6.698 1.00 89.81 94 TYR A CA 1
ATOM 668 C C . TYR A 1 94 ? -0.017 8.144 7.848 1.00 89.81 94 TYR A C 1
ATOM 670 O O . TYR A 1 94 ? -0.583 7.076 7.631 1.00 89.81 94 TYR A O 1
ATOM 678 N N . LEU A 1 95 ? 0.045 8.695 9.059 1.00 87.31 95 LEU A N 1
ATOM 679 C CA . LEU A 1 95 ? -0.561 8.091 10.239 1.00 87.31 95 LEU A CA 1
ATOM 680 C C . LEU A 1 95 ? -1.747 8.900 10.755 1.00 87.31 95 LEU A C 1
ATOM 682 O O . LEU A 1 95 ? -1.713 10.133 10.778 1.00 87.31 95 LEU A O 1
ATOM 686 N N . LEU A 1 96 ? -2.778 8.199 11.204 1.00 83.00 96 LEU A N 1
ATOM 687 C CA . LEU A 1 96 ? -3.871 8.735 11.994 1.00 83.00 96 LEU A CA 1
ATOM 688 C C . LEU A 1 96 ? -3.373 9.058 13.406 1.00 83.00 96 LEU A C 1
ATOM 690 O O . LEU A 1 96 ? -2.613 8.295 14.000 1.00 83.00 96 LEU A O 1
ATOM 694 N N . ARG A 1 97 ? -3.789 10.207 13.930 1.00 72.94 97 ARG A N 1
ATOM 695 C CA . ARG A 1 97 ? -3.500 10.683 15.284 1.00 72.94 97 ARG A CA 1
ATOM 696 C C . ARG A 1 97 ? -4.773 11.137 15.980 1.00 72.94 97 ARG A C 1
ATOM 698 O O . ARG A 1 97 ? -5.659 11.676 15.274 1.00 72.94 97 ARG A O 1
#

pLDDT: mean 83.94, std 9.32, range [46.31, 93.5]

Organism: Mycobacteroides chelonae (NCBI:txid1774)

Radius of gyration: 12.32 Å; chains: 1; bounding box: 26×24×32 Å

Sequence (97 aa):
MSNWQWMGNHADAPSAVEAANQAGCGAGEVVFEVNDNGTVGLYIYLNAVGSVKKWRWMGNHADAPSAVEAANQAGCGAGEAVYAANDAGTVGLYLLR